Protein AF-A0A1E1W4P2-F1 (afdb_monomer_lite)

Radius of gyration: 29.82 Å; chains: 1; bounding box: 51×24×116 Å

Sequence (164 aa):
MRQSSTLILLAVMVAQAYCAPQLISFKDGKIGVNFAGYHAAAGLGGLLGNGATGGLFAEAGTPHGQSARAGLGGAVDANGGSSGGLYAGATAGGNVKASAGLGGGVTAEKSAGTGYATAQAGDRVASSGLVRDPLEKARRKEERRRRKELKKLKHAAEKEAKKD

Structure (mmCIF, N/CA/C/O backbone):
data_AF-A0A1E1W4P2-F1
#
_entry.id   AF-A0A1E1W4P2-F1
#
loop_
_atom_site.group_PDB
_atom_site.id
_atom_site.type_symbol
_atom_site.label_atom_id
_atom_site.label_alt_id
_atom_site.label_comp_id
_atom_site.label_asym_id
_atom_site.label_entity_id
_atom_site.label_seq_id
_atom_site.pdbx_PDB_ins_code
_atom_site.Cartn_x
_atom_site.Cartn_y
_atom_site.Cartn_z
_atom_site.occupancy
_atom_site.B_iso_or_equiv
_atom_site.auth_seq_id
_atom_site.auth_comp_id
_atom_site.auth_asym_id
_atom_site.auth_atom_id
_atom_site.pdbx_PDB_model_num
ATOM 1 N N . MET A 1 1 ? -26.946 -10.190 54.020 1.00 58.34 1 MET A N 1
ATOM 2 C CA . MET A 1 1 ? -27.296 -10.107 52.577 1.00 58.34 1 MET A CA 1
ATOM 3 C C . MET A 1 1 ? -26.883 -8.789 51.899 1.00 58.34 1 MET A C 1
ATOM 5 O O . MET A 1 1 ? -26.528 -8.828 50.729 1.00 58.34 1 MET A O 1
ATOM 9 N N . ARG A 1 2 ? -26.868 -7.631 52.588 1.00 57.47 2 ARG A N 1
ATOM 10 C CA . ARG A 1 2 ? -26.493 -6.334 51.976 1.00 57.47 2 ARG A CA 1
ATOM 11 C C . ARG A 1 2 ? -24.999 -6.187 51.620 1.00 57.47 2 ARG A C 1
ATOM 13 O O . ARG A 1 2 ? -24.703 -5.660 50.560 1.00 57.47 2 ARG A O 1
ATOM 20 N N . GLN A 1 3 ? -24.079 -6.705 52.441 1.00 60.75 3 GLN A N 1
ATOM 21 C CA . GLN A 1 3 ? -22.622 -6.583 52.216 1.00 60.75 3 GLN A CA 1
ATOM 22 C C . GLN A 1 3 ? -22.092 -7.389 51.016 1.00 60.75 3 GLN A C 1
ATOM 24 O O . GLN A 1 3 ? -21.202 -6.928 50.308 1.00 60.75 3 GLN A O 1
ATOM 29 N N . SER A 1 4 ? -22.651 -8.573 50.745 1.00 67.94 4 SER A N 1
ATOM 30 C CA . SER A 1 4 ? -22.242 -9.388 49.589 1.00 67.94 4 SER A CA 1
ATOM 31 C C . SER A 1 4 ? -22.621 -8.731 48.260 1.00 67.94 4 SER A C 1
ATOM 33 O O . SER A 1 4 ? -21.889 -8.848 47.285 1.00 67.94 4 SER A O 1
ATOM 35 N N . SER A 1 5 ? -23.730 -7.988 48.235 1.00 71.81 5 SER A N 1
ATOM 36 C CA . SER A 1 5 ? -24.202 -7.290 47.032 1.00 71.81 5 SER A CA 1
ATOM 37 C C . SER A 1 5 ? -23.288 -6.116 46.665 1.00 71.81 5 SER A C 1
ATOM 39 O O . SER A 1 5 ? -22.981 -5.917 45.494 1.00 71.81 5 SER A O 1
ATOM 41 N N . THR A 1 6 ? -22.790 -5.372 47.658 1.00 77.81 6 THR A N 1
ATOM 42 C CA . THR A 1 6 ? -21.828 -4.279 47.447 1.00 77.81 6 THR A CA 1
ATOM 43 C C . THR A 1 6 ? -20.464 -4.780 46.986 1.00 77.81 6 THR A C 1
ATOM 45 O O . THR A 1 6 ? -19.866 -4.163 46.112 1.00 77.81 6 THR A O 1
ATOM 48 N N . LEU A 1 7 ? -19.984 -5.909 47.518 1.00 79.19 7 LEU A N 1
ATOM 49 C CA . LEU A 1 7 ? -18.726 -6.525 47.078 1.00 79.19 7 LEU A CA 1
ATOM 50 C C . LEU A 1 7 ? -18.800 -7.024 45.630 1.00 79.19 7 LEU A C 1
ATOM 52 O O . LEU A 1 7 ? -17.860 -6.814 44.868 1.00 79.19 7 LEU A O 1
ATOM 56 N N . ILE A 1 8 ? -19.924 -7.625 45.230 1.00 81.25 8 ILE A N 1
ATOM 57 C CA . ILE A 1 8 ? -20.149 -8.059 43.844 1.00 81.25 8 ILE A CA 1
ATOM 58 C C . ILE A 1 8 ? -20.228 -6.850 42.909 1.00 81.25 8 ILE A C 1
ATOM 60 O O . ILE A 1 8 ? -19.583 -6.844 41.864 1.00 81.25 8 ILE A O 1
ATOM 64 N N . LEU A 1 9 ? -20.961 -5.800 43.290 1.00 79.44 9 LEU A N 1
ATOM 65 C CA . LEU A 1 9 ? -21.071 -4.587 42.478 1.00 79.44 9 LEU A CA 1
ATOM 66 C C . LEU A 1 9 ? -19.715 -3.880 42.322 1.00 79.44 9 LEU A C 1
ATOM 68 O O . LEU A 1 9 ? -19.376 -3.435 41.229 1.00 79.44 9 LEU A O 1
ATOM 72 N N . LEU A 1 10 ? -18.911 -3.831 43.388 1.00 79.69 10 LEU A N 1
ATOM 73 C CA . LEU A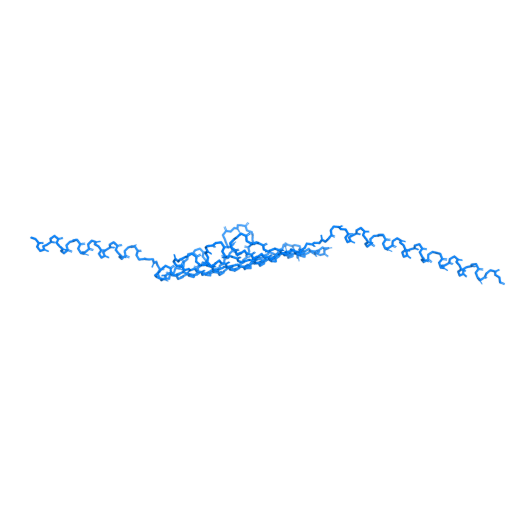 1 10 ? -17.556 -3.287 43.358 1.00 79.69 10 LEU A CA 1
ATOM 74 C C . LEU A 1 10 ? -16.629 -4.131 42.473 1.00 79.69 10 LEU A C 1
ATOM 76 O O . LEU A 1 10 ? -15.907 -3.573 41.656 1.00 79.69 10 LEU A O 1
ATOM 80 N N . ALA A 1 11 ? -16.682 -5.462 42.579 1.00 77.94 11 ALA A N 1
ATOM 81 C CA . ALA A 1 11 ? -15.891 -6.360 41.739 1.00 77.94 11 ALA A CA 1
ATOM 82 C C . ALA A 1 11 ? -16.254 -6.233 40.251 1.00 77.94 11 ALA A C 1
ATOM 84 O O . ALA A 1 11 ? -15.363 -6.188 39.406 1.00 77.94 11 ALA A O 1
ATOM 85 N N . VAL A 1 12 ? -17.546 -6.103 39.927 1.00 78.06 12 VAL A N 1
ATOM 86 C CA . VAL A 1 12 ? -18.012 -5.845 38.557 1.00 78.06 12 VAL A CA 1
ATOM 87 C C . VAL A 1 12 ? -17.509 -4.488 38.067 1.00 78.06 12 VAL A C 1
ATOM 89 O O . VAL A 1 12 ? -16.963 -4.418 36.973 1.00 78.06 12 VAL A O 1
ATOM 92 N N . MET A 1 13 ? -17.603 -3.426 38.869 1.00 70.25 13 MET A N 1
ATOM 93 C CA . MET A 1 13 ? -17.105 -2.099 38.481 1.00 70.25 13 MET A CA 1
ATOM 94 C C . MET A 1 13 ? -15.583 -2.066 38.288 1.00 70.25 13 MET A C 1
ATOM 96 O O . MET A 1 13 ? -15.101 -1.464 37.331 1.00 70.25 13 MET A O 1
ATOM 100 N N . VAL A 1 14 ? -14.820 -2.760 39.137 1.00 68.88 14 VAL A N 1
ATOM 101 C CA . VAL A 1 14 ? -13.359 -2.883 38.998 1.00 68.88 14 VAL A CA 1
ATOM 102 C C . VAL A 1 14 ? -12.993 -3.692 37.749 1.00 68.88 14 VAL A C 1
ATOM 104 O O . VAL A 1 14 ? -12.102 -3.288 37.003 1.00 68.88 14 VAL A O 1
ATOM 107 N N . ALA A 1 15 ? -13.710 -4.781 37.458 1.00 62.00 15 ALA A N 1
ATOM 108 C CA . ALA A 1 15 ? -13.513 -5.554 36.233 1.00 62.00 15 ALA A CA 1
ATOM 109 C C . ALA A 1 15 ? -13.838 -4.733 34.971 1.00 62.00 15 ALA A C 1
ATOM 111 O O . ALA A 1 15 ? -13.105 -4.805 33.987 1.00 62.00 15 ALA A O 1
ATOM 112 N N . GLN A 1 16 ? -14.887 -3.905 35.005 1.00 59.22 16 GLN A N 1
ATOM 113 C CA . GLN A 1 16 ? -15.265 -3.014 33.900 1.00 59.22 16 GLN A CA 1
ATOM 114 C C . GLN A 1 16 ? -14.233 -1.888 33.702 1.00 59.22 16 GLN A C 1
ATOM 116 O O . GLN A 1 16 ? -13.925 -1.539 32.566 1.00 59.22 16 GLN A O 1
ATOM 121 N N . ALA A 1 17 ? -13.642 -1.367 34.784 1.00 58.75 17 ALA A N 1
ATOM 122 C CA . ALA A 1 17 ? -12.600 -0.339 34.729 1.00 58.75 17 ALA A CA 1
ATOM 123 C C . ALA A 1 17 ? -11.259 -0.867 34.184 1.00 58.75 17 ALA A C 1
ATOM 125 O O . ALA A 1 17 ? -10.591 -0.165 33.429 1.00 58.75 17 ALA A O 1
ATOM 126 N N . TYR A 1 18 ? -10.881 -2.107 34.515 1.00 57.44 18 TYR A N 1
ATOM 127 C CA . TYR A 1 18 ? -9.673 -2.749 33.973 1.00 57.44 18 TYR A CA 1
ATOM 128 C C . TYR A 1 18 ? -9.860 -3.307 32.556 1.00 57.44 18 TYR A C 1
ATOM 130 O O . TYR A 1 18 ? -8.886 -3.445 31.819 1.00 57.44 18 TYR A O 1
ATOM 138 N N . CYS A 1 19 ? -11.098 -3.619 32.166 1.00 50.44 19 CYS A N 1
ATOM 139 C CA . CYS A 1 19 ? -11.431 -4.093 30.825 1.00 50.44 19 CYS A CA 1
ATOM 140 C C . CYS A 1 19 ? -11.785 -2.952 29.854 1.00 50.44 19 CYS A C 1
ATOM 142 O O . CYS A 1 19 ? -12.000 -3.215 28.670 1.00 50.44 19 CYS A O 1
ATOM 144 N N . ALA A 1 20 ? -11.850 -1.700 30.328 1.00 55.97 20 ALA A N 1
ATOM 145 C CA . ALA A 1 20 ? -12.124 -0.545 29.485 1.00 55.97 20 ALA A CA 1
ATOM 146 C C . ALA A 1 20 ? -11.016 -0.415 28.423 1.00 55.97 20 ALA A C 1
ATOM 148 O O . ALA A 1 20 ? -9.849 -0.201 28.773 1.00 55.97 20 ALA A O 1
ATOM 149 N N . PRO A 1 21 ? -11.345 -0.550 27.124 1.00 61.06 21 PRO A N 1
ATOM 150 C CA . PRO A 1 21 ? -10.383 -0.319 26.060 1.00 61.06 21 PRO A CA 1
ATOM 151 C C . PRO A 1 21 ? -9.778 1.075 26.229 1.00 61.06 21 PRO A C 1
ATOM 153 O O . PRO A 1 21 ? -10.499 2.038 26.491 1.00 61.06 21 PRO A O 1
ATOM 156 N N . GLN A 1 22 ? -8.453 1.185 26.118 1.00 69.88 22 GLN A N 1
ATOM 157 C CA . GLN A 1 22 ? -7.769 2.472 26.241 1.00 69.88 22 GLN A CA 1
ATOM 158 C C . GLN A 1 22 ? -8.351 3.459 25.221 1.00 69.88 22 GLN A C 1
ATOM 160 O O . GLN A 1 22 ? -8.191 3.259 24.018 1.00 69.88 22 GLN A O 1
ATOM 165 N N . LEU A 1 23 ? -9.005 4.520 25.713 1.00 77.44 23 LEU A N 1
ATOM 166 C CA . LEU A 1 23 ? -9.657 5.525 24.868 1.00 77.44 23 LEU A CA 1
ATOM 167 C C . LEU A 1 23 ? -8.674 6.184 23.903 1.00 77.44 23 LEU A C 1
ATOM 169 O O . LEU A 1 23 ? -9.017 6.432 22.753 1.00 77.44 23 LEU A O 1
ATOM 173 N N . ILE A 1 24 ? -7.459 6.446 24.386 1.00 83.94 24 ILE A N 1
ATOM 174 C CA . ILE A 1 24 ? -6.329 6.963 23.622 1.00 83.94 24 ILE A CA 1
ATOM 175 C C . ILE A 1 24 ? -5.120 6.078 23.939 1.00 83.94 24 ILE A C 1
ATOM 177 O O . ILE A 1 24 ? -4.855 5.769 25.102 1.00 83.94 24 ILE A O 1
ATOM 181 N N . SER A 1 25 ? -4.377 5.677 22.914 1.00 82.62 25 SER A N 1
ATOM 182 C CA . SER A 1 25 ? -3.183 4.843 23.026 1.00 82.62 25 SER A CA 1
ATOM 183 C C . SER A 1 25 ? -2.006 5.469 22.287 1.00 82.62 25 SER A C 1
ATOM 185 O O . SER A 1 25 ? -2.140 5.829 21.120 1.00 82.62 25 SER A O 1
ATOM 187 N N . PHE A 1 26 ? -0.846 5.513 22.940 1.00 83.50 26 PHE A N 1
ATOM 188 C CA . PHE A 1 26 ? 0.437 5.867 22.332 1.00 83.50 26 PHE A CA 1
ATOM 189 C C . PHE A 1 26 ? 1.372 4.669 22.470 1.00 83.50 26 PHE A C 1
ATOM 191 O O . PHE A 1 26 ? 1.933 4.438 23.540 1.00 83.50 26 PHE A O 1
ATOM 198 N N . LYS A 1 27 ? 1.463 3.844 21.428 1.00 75.50 27 LYS A N 1
ATOM 199 C CA . LYS A 1 27 ? 2.230 2.588 21.451 1.00 75.50 27 LYS A CA 1
ATOM 200 C C . LYS A 1 27 ? 3.003 2.443 20.151 1.00 75.50 27 LYS A C 1
ATOM 202 O O . LYS A 1 27 ? 2.440 2.660 19.086 1.00 75.50 27 LYS A O 1
ATOM 207 N N . ASP A 1 28 ? 4.286 2.104 20.239 1.00 71.75 28 ASP A N 1
ATOM 208 C CA . ASP A 1 28 ? 5.142 1.780 19.087 1.00 71.75 28 ASP A CA 1
ATOM 209 C C . ASP A 1 28 ? 5.153 2.847 17.972 1.00 71.75 28 ASP A C 1
ATOM 211 O O . ASP A 1 28 ? 5.100 2.527 16.786 1.00 71.75 28 ASP A O 1
ATOM 215 N N . GLY A 1 29 ? 5.166 4.136 18.342 1.00 74.62 29 GLY A N 1
ATOM 216 C CA . GLY A 1 29 ? 5.129 5.243 17.372 1.00 74.62 29 GLY A CA 1
ATOM 217 C C . GLY A 1 29 ? 3.768 5.438 16.690 1.00 74.62 29 GLY A C 1
ATOM 218 O O . GLY A 1 29 ? 3.682 6.077 15.638 1.00 74.62 29 GLY A O 1
ATOM 219 N N . LYS A 1 30 ? 2.707 4.879 17.280 1.00 83.06 30 LYS A N 1
ATOM 220 C CA . LYS A 1 30 ? 1.320 4.986 16.831 1.00 83.06 30 LYS A CA 1
ATOM 221 C C . LYS A 1 30 ? 0.513 5.768 17.851 1.00 83.06 30 LYS A C 1
ATOM 223 O O . LYS A 1 30 ? 0.639 5.537 19.053 1.00 83.06 30 LYS A O 1
ATOM 228 N N . ILE A 1 31 ? -0.343 6.646 17.351 1.00 88.62 31 ILE A N 1
ATOM 229 C CA . ILE A 1 31 ? -1.431 7.262 18.095 1.00 88.62 31 ILE A CA 1
ATOM 230 C C . ILE A 1 31 ? -2.721 6.565 17.677 1.00 88.62 31 ILE A C 1
ATOM 232 O O . ILE A 1 31 ? -3.004 6.423 16.490 1.00 88.62 31 ILE A O 1
ATOM 236 N N . GLY A 1 32 ? -3.492 6.098 18.646 1.00 90.69 32 GLY A N 1
ATOM 237 C CA . GLY A 1 32 ? -4.757 5.433 18.388 1.00 90.69 32 GLY A CA 1
ATOM 238 C C . GLY A 1 32 ? -5.827 5.835 19.377 1.00 90.69 32 GLY A C 1
ATOM 239 O O . GLY A 1 32 ? -5.529 6.326 20.463 1.00 90.69 32 GLY A O 1
ATOM 240 N N . VAL A 1 33 ? -7.070 5.622 18.981 1.00 90.31 33 VAL A N 1
ATOM 241 C CA . VAL A 1 33 ? -8.256 5.778 19.809 1.00 90.31 33 VAL A CA 1
ATOM 242 C C . VAL A 1 33 ? -9.086 4.505 19.751 1.00 90.31 33 VAL A C 1
ATOM 244 O O . VAL A 1 33 ? -9.124 3.840 18.714 1.00 90.31 33 VAL A O 1
ATOM 247 N N . ASN A 1 34 ? -9.752 4.166 20.851 1.00 89.81 34 ASN A N 1
ATOM 248 C CA . ASN A 1 34 ? -10.710 3.067 20.905 1.00 89.81 34 ASN A CA 1
ATOM 249 C C . ASN A 1 34 ? -11.910 3.462 21.768 1.00 89.81 34 ASN A C 1
ATOM 251 O O . ASN A 1 34 ? -11.781 3.655 22.974 1.00 89.81 34 ASN A O 1
ATOM 255 N N . PHE A 1 35 ? -13.081 3.576 21.152 1.00 88.12 35 PHE A N 1
ATOM 256 C CA . PHE A 1 35 ? -14.317 3.919 21.836 1.00 88.12 35 PHE A CA 1
ATOM 257 C C . PHE A 1 35 ? -15.438 2.974 21.421 1.00 88.12 35 PHE A C 1
ATOM 259 O O . PHE A 1 35 ? -15.788 2.893 20.246 1.00 88.12 35 PHE A O 1
ATOM 266 N N . ALA A 1 36 ? -16.015 2.259 22.392 1.00 84.69 36 ALA A N 1
ATOM 267 C CA . ALA A 1 36 ? -17.124 1.328 22.167 1.00 84.69 36 ALA A CA 1
ATOM 268 C C . ALA A 1 36 ? -16.872 0.324 21.012 1.00 84.69 36 ALA A C 1
ATOM 270 O O . ALA A 1 36 ? -17.795 -0.049 20.294 1.00 84.69 36 ALA A O 1
ATOM 271 N N . GLY A 1 37 ? -15.608 -0.082 20.813 1.00 84.81 37 GLY A N 1
ATOM 272 C CA . GLY A 1 37 ? -15.156 -0.994 19.754 1.00 84.8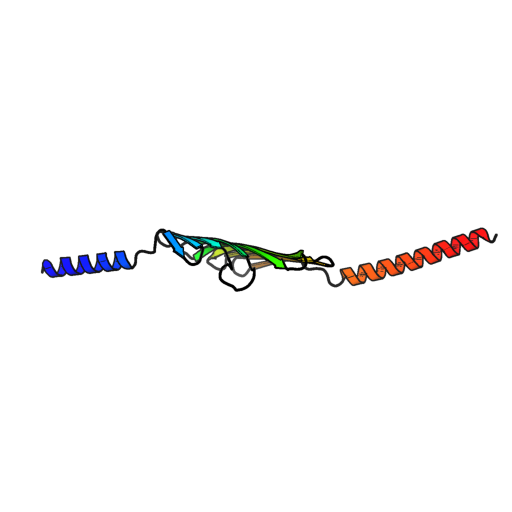1 37 GLY A CA 1
ATOM 273 C C . GLY A 1 37 ? -14.908 -0.344 18.383 1.00 84.81 37 GLY A C 1
ATOM 274 O O . GLY A 1 37 ? -14.370 -0.998 17.487 1.00 84.81 37 GLY A O 1
ATOM 275 N N . TYR A 1 38 ? -15.233 0.941 18.215 1.00 90.81 38 TYR A N 1
ATOM 276 C CA . TYR A 1 38 ? -14.692 1.750 17.127 1.00 90.81 38 TYR A CA 1
ATOM 277 C C . TYR A 1 38 ? -13.249 2.083 17.451 1.00 90.81 38 TYR A C 1
ATOM 279 O O . TYR A 1 38 ? -12.951 2.549 18.547 1.00 90.81 38 TYR A O 1
ATOM 287 N N . HIS A 1 39 ? -12.350 1.866 16.507 1.00 91.88 39 HIS A N 1
ATOM 288 C CA . HIS A 1 39 ? -10.945 2.175 16.694 1.00 91.88 39 HIS A CA 1
ATOM 289 C C . HIS A 1 39 ? -10.415 2.933 15.495 1.00 91.88 39 HIS A C 1
ATOM 291 O O . HIS A 1 39 ? -10.847 2.712 14.369 1.00 91.88 39 HIS A O 1
ATOM 297 N N . ALA A 1 40 ? -9.467 3.822 15.739 1.00 91.88 40 ALA A N 1
ATOM 298 C CA . ALA A 1 40 ? -8.667 4.423 14.690 1.00 91.88 40 ALA A CA 1
ATOM 299 C C . ALA A 1 40 ? -7.233 4.528 15.177 1.00 91.88 40 ALA A C 1
ATOM 301 O O . ALA A 1 40 ? -7.006 4.828 16.344 1.00 91.88 40 ALA A O 1
ATOM 302 N N . ALA A 1 41 ? -6.268 4.275 14.309 1.00 90.38 41 ALA A N 1
ATOM 303 C CA . ALA A 1 41 ? -4.862 4.429 14.623 1.00 90.38 41 ALA A CA 1
ATOM 304 C C . ALA A 1 41 ? -4.129 5.034 13.438 1.00 90.38 41 ALA A C 1
ATOM 306 O O . ALA A 1 41 ? -4.423 4.730 12.289 1.00 90.38 41 ALA A O 1
ATOM 307 N N . ALA A 1 42 ? -3.157 5.884 13.715 1.00 90.62 42 ALA A N 1
ATOM 308 C CA . ALA A 1 42 ? -2.211 6.362 12.731 1.00 90.62 42 ALA A CA 1
ATOM 309 C C . ALA A 1 42 ? -0.815 6.320 13.335 1.00 90.62 42 ALA A C 1
ATOM 311 O O . ALA A 1 42 ? -0.637 6.456 14.545 1.00 90.62 42 ALA A O 1
ATOM 312 N N . GLY A 1 43 ? 0.196 6.116 12.509 1.00 87.44 43 GLY A N 1
ATOM 313 C CA . GLY A 1 43 ? 1.547 6.051 13.030 1.00 87.44 43 GLY A CA 1
ATOM 314 C C . GLY A 1 43 ? 2.597 5.843 11.973 1.00 87.44 43 GLY A C 1
ATOM 315 O O . GLY A 1 43 ? 2.319 5.752 10.776 1.00 87.44 43 GLY A O 1
ATOM 316 N N . LEU A 1 44 ? 3.825 5.749 12.462 1.00 83.38 44 LEU A N 1
ATOM 317 C CA . LEU A 1 44 ? 4.976 5.459 11.633 1.00 83.38 44 LEU A CA 1
ATOM 318 C C . LEU A 1 44 ? 5.050 3.946 11.398 1.00 83.38 44 LEU A C 1
ATOM 320 O O . LEU A 1 44 ? 5.263 3.156 12.316 1.00 83.38 44 LEU A O 1
ATOM 324 N N . GLY A 1 45 ? 4.832 3.535 10.152 1.00 65.19 45 GLY A N 1
ATOM 325 C CA . GLY A 1 45 ? 5.085 2.175 9.696 1.00 65.19 45 GLY A CA 1
ATOM 326 C C . GLY A 1 45 ? 6.583 1.986 9.470 1.00 65.19 45 GLY A C 1
ATOM 327 O O . GLY A 1 45 ? 7.183 2.740 8.714 1.00 65.19 45 GLY A O 1
ATOM 328 N N . GLY A 1 46 ? 7.186 0.999 10.137 1.00 56.91 46 GLY A N 1
ATOM 329 C CA . GLY A 1 46 ? 8.570 0.577 9.883 1.00 56.91 46 GLY A CA 1
ATOM 330 C C . GLY A 1 46 ? 9.676 1.308 10.658 1.00 56.91 46 GLY A C 1
ATOM 331 O O . GLY A 1 46 ? 10.852 1.063 10.409 1.00 56.91 46 GLY A O 1
ATOM 332 N N . LEU A 1 47 ? 9.336 2.119 11.669 1.00 48.69 47 LEU A N 1
ATOM 333 C CA . LEU A 1 47 ? 10.331 2.764 12.546 1.00 48.69 47 LEU A CA 1
ATOM 334 C C . LEU A 1 47 ? 11.094 1.776 13.466 1.00 48.69 47 LEU A C 1
ATOM 336 O O . LEU A 1 47 ? 12.102 2.149 14.055 1.00 48.69 47 LEU A O 1
ATOM 340 N N . LEU A 1 48 ? 10.654 0.514 13.582 1.00 47.75 48 LEU A N 1
ATOM 341 C CA . LEU A 1 48 ? 11.277 -0.513 14.441 1.00 47.75 48 LEU A CA 1
ATOM 342 C C . LEU A 1 48 ? 12.068 -1.596 13.671 1.00 47.75 48 LEU A C 1
ATOM 344 O O . LEU A 1 48 ? 12.470 -2.599 14.258 1.00 47.75 48 LEU A O 1
ATOM 348 N N . GLY A 1 49 ? 12.306 -1.420 12.368 1.00 38.06 49 GLY A N 1
ATOM 349 C CA . GLY A 1 49 ? 13.124 -2.325 11.554 1.00 38.06 49 GLY A CA 1
ATOM 350 C C . GLY A 1 49 ? 14.442 -1.664 11.163 1.00 38.06 49 GLY A C 1
ATOM 351 O O . GLY A 1 49 ? 14.446 -0.604 10.549 1.00 38.06 49 GLY A O 1
ATOM 352 N N . ASN A 1 50 ? 15.558 -2.279 11.538 1.00 38.97 50 ASN A N 1
ATOM 353 C CA . ASN A 1 50 ? 16.924 -1.798 11.340 1.00 38.97 50 ASN A CA 1
ATOM 354 C C . ASN A 1 50 ? 17.252 -1.527 9.848 1.00 38.97 50 ASN A C 1
ATOM 356 O O . ASN A 1 50 ? 17.690 -2.428 9.135 1.00 38.97 50 ASN A O 1
ATOM 360 N N . GLY A 1 51 ? 17.029 -0.291 9.385 1.00 38.25 51 GLY A N 1
ATOM 361 C CA . GLY A 1 51 ? 17.368 0.182 8.038 1.00 38.25 51 GLY A CA 1
ATOM 362 C C . GLY A 1 51 ? 16.172 0.777 7.292 1.00 38.25 51 GLY A C 1
ATOM 363 O O . GLY A 1 51 ? 15.406 0.048 6.674 1.00 38.25 51 GLY A O 1
ATOM 364 N N . ALA A 1 52 ? 16.023 2.105 7.361 1.00 43.50 52 ALA A N 1
ATOM 365 C CA . ALA A 1 52 ? 15.214 2.962 6.483 1.00 43.50 52 ALA A CA 1
ATOM 366 C C . ALA A 1 52 ? 14.094 2.271 5.674 1.00 43.50 52 ALA A C 1
ATOM 368 O O . ALA A 1 52 ? 14.106 2.287 4.448 1.00 43.50 52 ALA A O 1
ATOM 369 N N . THR A 1 53 ? 13.090 1.704 6.338 1.00 52.59 53 THR A N 1
ATOM 370 C CA . THR A 1 53 ? 11.810 1.407 5.681 1.00 52.59 53 THR A CA 1
ATOM 371 C C . THR A 1 53 ? 10.736 2.213 6.384 1.00 52.59 53 THR A C 1
ATOM 373 O O . THR A 1 53 ? 9.901 1.695 7.112 1.00 52.59 53 THR A O 1
ATOM 376 N N . GLY A 1 54 ? 10.848 3.533 6.232 1.00 64.69 54 GLY A N 1
ATOM 377 C CA . GLY A 1 54 ? 9.906 4.486 6.793 1.00 64.69 54 GLY A CA 1
ATOM 378 C C . GLY A 1 54 ? 8.566 4.436 6.070 1.00 64.69 54 GLY A C 1
ATOM 379 O O . GLY A 1 54 ? 8.465 4.018 4.914 1.00 64.69 54 GLY A O 1
ATOM 380 N N . GLY A 1 55 ? 7.534 4.901 6.759 1.00 78.75 55 GLY A N 1
ATOM 381 C CA . GLY A 1 55 ? 6.200 5.026 6.213 1.00 78.75 55 GLY A CA 1
ATOM 382 C C . GLY A 1 55 ? 5.218 5.606 7.213 1.00 78.75 55 GLY A C 1
ATOM 383 O O . GLY A 1 55 ? 5.478 5.632 8.413 1.00 78.75 55 GLY A O 1
ATOM 384 N N . LEU A 1 56 ? 4.083 6.079 6.715 1.00 88.44 56 LEU A N 1
ATOM 385 C CA . LEU A 1 56 ? 2.933 6.462 7.524 1.00 88.44 56 LEU A CA 1
ATOM 386 C C . LEU A 1 56 ? 1.820 5.472 7.227 1.00 88.44 56 LEU A C 1
ATOM 388 O O . LEU A 1 56 ? 1.613 5.104 6.074 1.00 88.44 56 LEU A O 1
ATOM 392 N N . PHE A 1 57 ? 1.076 5.073 8.245 1.00 90.31 57 PHE A N 1
ATOM 393 C CA . PHE A 1 57 ? -0.184 4.376 8.047 1.00 90.31 57 PHE A CA 1
ATOM 394 C C . PHE A 1 57 ? -1.284 5.047 8.857 1.00 90.31 57 PHE A C 1
ATOM 396 O O . PHE A 1 57 ? -1.021 5.720 9.854 1.00 90.31 57 PHE A O 1
ATOM 403 N N . ALA A 1 58 ? -2.512 4.847 8.405 1.00 91.88 58 ALA A N 1
ATOM 404 C CA . ALA A 1 58 ? -3.725 5.179 9.117 1.00 91.88 58 ALA A CA 1
ATOM 405 C C . ALA A 1 58 ? -4.730 4.046 8.916 1.00 91.88 58 ALA A C 1
ATOM 407 O O . ALA A 1 58 ? -4.872 3.511 7.817 1.00 91.88 58 ALA A O 1
ATOM 408 N N . GLU A 1 59 ? -5.433 3.681 9.971 1.00 92.12 59 GLU A N 1
ATOM 409 C CA . GLU A 1 59 ? -6.486 2.684 9.964 1.00 92.12 59 GLU A CA 1
ATOM 410 C C . GLU A 1 59 ? -7.648 3.128 10.841 1.00 92.12 59 GLU A C 1
ATOM 412 O O . GLU A 1 59 ? -7.475 3.869 11.806 1.00 92.12 59 GLU A O 1
ATOM 417 N N . ALA A 1 60 ? -8.840 2.677 10.487 1.00 94.12 60 ALA A N 1
ATOM 418 C CA . ALA A 1 60 ? -10.042 2.831 11.274 1.00 94.12 60 ALA A CA 1
ATOM 419 C C . ALA A 1 60 ? -10.915 1.592 11.114 1.00 94.12 60 ALA A C 1
ATOM 421 O O . ALA A 1 60 ? -10.976 0.993 10.041 1.00 94.12 60 ALA A O 1
ATOM 422 N N . GLY A 1 61 ? -11.614 1.216 12.171 1.00 94.44 61 GLY A N 1
ATOM 423 C CA . GLY A 1 61 ? -12.481 0.060 12.185 1.00 94.44 61 GLY A CA 1
ATOM 424 C C . GLY A 1 61 ? -13.635 0.225 13.151 1.00 94.44 61 GLY A C 1
ATOM 425 O O . GLY A 1 61 ? -13.645 1.085 14.031 1.00 94.44 61 GLY A O 1
ATOM 426 N N . THR A 1 62 ? -14.631 -0.615 12.947 1.00 93.44 62 THR A N 1
ATOM 427 C CA . THR A 1 62 ? -15.860 -0.652 13.731 1.00 93.44 62 THR A CA 1
ATOM 428 C C . THR A 1 62 ? -15.979 -2.007 14.441 1.00 93.44 62 THR A C 1
ATOM 430 O O . THR A 1 62 ? -15.323 -2.973 14.032 1.00 93.44 62 THR A O 1
ATOM 433 N N . PRO A 1 63 ? -16.858 -2.131 15.450 1.00 91.12 63 PRO A N 1
ATOM 434 C CA . PRO A 1 63 ? -17.089 -3.403 16.141 1.00 91.12 63 PRO A CA 1
ATOM 435 C C . PRO A 1 63 ? -17.645 -4.509 15.233 1.00 91.12 63 PRO A C 1
ATOM 437 O O . PRO A 1 63 ? -17.534 -5.688 15.555 1.00 91.12 63 PRO A O 1
ATOM 440 N N . HIS A 1 64 ? -18.263 -4.137 14.110 1.00 90.88 64 HIS A N 1
ATOM 441 C CA . HIS A 1 64 ? -18.999 -5.053 13.236 1.00 90.88 64 HIS A CA 1
ATOM 442 C C . HIS A 1 64 ? -18.157 -5.560 12.052 1.00 90.88 64 HIS A C 1
ATOM 444 O O . HIS A 1 64 ? -18.677 -6.214 11.149 1.00 90.88 64 HIS A O 1
ATOM 450 N N . GLY A 1 65 ? -16.846 -5.297 12.066 1.00 89.50 65 GLY A N 1
ATOM 451 C CA . GLY A 1 65 ? -15.896 -5.835 11.093 1.00 89.50 65 GLY A CA 1
ATOM 452 C C . GLY A 1 65 ? -15.678 -4.967 9.854 1.00 89.50 65 GLY A C 1
ATOM 453 O O . GLY A 1 65 ? -14.845 -5.322 9.019 1.00 89.50 65 GLY A O 1
ATOM 454 N N . GLN A 1 66 ? -16.360 -3.823 9.729 1.00 96.44 66 GLN A N 1
ATOM 455 C CA . GLN A 1 66 ? -15.995 -2.804 8.747 1.00 96.44 66 GLN A CA 1
ATOM 456 C C . GLN A 1 66 ? -14.684 -2.152 9.168 1.00 96.44 66 GLN A C 1
ATOM 458 O O . GLN A 1 66 ? -14.537 -1.746 10.324 1.00 96.44 66 GLN A O 1
ATOM 463 N N . SER A 1 67 ? -13.755 -2.007 8.232 1.00 95.62 67 SER A N 1
ATOM 464 C CA . SER A 1 67 ? -12.504 -1.298 8.476 1.00 95.62 67 SER A CA 1
ATOM 465 C C . SER A 1 67 ? -11.928 -0.715 7.198 1.00 95.62 67 SER A C 1
ATOM 467 O O . SER A 1 67 ? -12.203 -1.183 6.096 1.00 95.62 67 SER A O 1
ATOM 469 N N . ALA A 1 68 ? -11.125 0.327 7.348 1.00 95.81 68 ALA A N 1
ATOM 470 C CA . ALA A 1 68 ? -10.356 0.956 6.296 1.00 95.81 68 ALA A CA 1
ATOM 471 C C . ALA A 1 68 ? -8.929 1.159 6.791 1.00 95.81 68 ALA A C 1
ATOM 473 O O . ALA A 1 68 ? -8.707 1.510 7.945 1.00 95.81 68 ALA A O 1
ATOM 474 N N . ARG A 1 69 ? -7.954 0.943 5.918 1.00 92.94 69 ARG A N 1
ATOM 475 C CA . ARG A 1 69 ? -6.550 1.206 6.202 1.00 92.94 69 ARG A CA 1
ATOM 476 C C . ARG A 1 69 ? -5.836 1.695 4.960 1.00 92.94 69 ARG A C 1
ATOM 478 O O . ARG A 1 69 ? -6.061 1.192 3.859 1.00 92.94 69 ARG A O 1
ATOM 485 N N . ALA A 1 70 ? -4.941 2.641 5.150 1.00 93.56 70 ALA A N 1
ATOM 486 C CA . ALA A 1 70 ? -4.051 3.126 4.124 1.00 93.56 70 ALA A CA 1
ATOM 487 C C . ALA A 1 70 ? -2.657 3.321 4.704 1.00 93.56 70 ALA A C 1
ATOM 489 O O . ALA A 1 70 ? -2.485 3.538 5.901 1.00 93.56 70 ALA A O 1
ATOM 490 N N . GLY A 1 71 ? -1.653 3.236 3.849 1.00 91.25 71 GLY A N 1
ATOM 491 C CA . GLY A 1 71 ? -0.291 3.520 4.237 1.00 91.25 71 GLY A CA 1
ATOM 492 C C . GLY A 1 71 ? 0.578 3.836 3.043 1.00 91.25 71 GLY A C 1
ATOM 493 O O . GLY A 1 71 ? 0.301 3.417 1.923 1.00 91.25 71 GLY A O 1
ATOM 494 N N . LEU A 1 72 ? 1.625 4.594 3.308 1.00 90.19 72 LEU A N 1
ATOM 495 C CA . LEU A 1 72 ? 2.684 4.926 2.376 1.00 90.19 72 LEU A CA 1
ATOM 496 C C . LEU A 1 72 ? 3.992 4.502 3.032 1.00 90.19 72 LEU A C 1
ATOM 498 O O . LEU A 1 72 ? 4.147 4.656 4.239 1.00 90.19 72 LEU A O 1
ATOM 502 N N . GLY A 1 73 ? 4.927 3.992 2.249 1.00 88.44 73 GLY A N 1
ATOM 503 C CA . GLY A 1 73 ? 6.275 3.712 2.715 1.00 88.44 73 GLY A CA 1
ATOM 504 C C . GLY A 1 73 ? 7.297 3.926 1.619 1.00 88.44 73 GLY A C 1
ATOM 505 O O . GLY A 1 73 ? 6.961 3.925 0.434 1.00 88.44 73 GLY A O 1
ATOM 506 N N . GLY A 1 74 ? 8.546 4.116 2.014 1.00 87.44 74 GLY A N 1
ATOM 507 C CA . GLY A 1 74 ? 9.634 4.286 1.073 1.00 87.44 74 GLY A CA 1
ATOM 508 C C . GLY A 1 74 ? 11.002 4.323 1.726 1.00 87.44 74 GLY A C 1
ATOM 509 O O . GLY A 1 74 ? 11.145 4.494 2.937 1.00 87.44 74 GLY A O 1
ATOM 510 N N . ALA A 1 75 ? 12.002 4.142 0.879 1.00 86.12 75 ALA A N 1
ATOM 511 C CA . ALA A 1 75 ? 13.401 4.108 1.234 1.00 86.12 75 ALA A CA 1
ATOM 512 C C . ALA A 1 75 ? 14.216 4.834 0.167 1.00 86.12 75 ALA A C 1
ATOM 514 O O . ALA A 1 75 ? 13.900 4.779 -1.026 1.00 86.12 75 ALA A O 1
ATOM 515 N N . VAL A 1 76 ? 15.291 5.471 0.611 1.00 87.00 76 VAL A N 1
ATOM 516 C CA . VAL A 1 76 ? 16.365 5.953 -0.252 1.00 87.00 76 VAL A CA 1
ATOM 517 C C . VAL A 1 76 ? 17.609 5.129 0.046 1.00 87.00 76 VAL A C 1
ATOM 519 O O . VAL A 1 76 ? 17.905 4.856 1.210 1.00 87.00 76 VAL A O 1
ATOM 522 N N . ASP A 1 77 ? 18.303 4.688 -0.995 1.00 84.69 77 ASP A N 1
ATOM 523 C CA . ASP A 1 77 ? 19.588 4.016 -0.853 1.00 84.69 77 ASP A CA 1
ATOM 524 C C . ASP A 1 77 ? 20.746 5.027 -0.863 1.00 84.69 77 ASP A C 1
ATOM 526 O O . ASP A 1 77 ? 20.589 6.201 -1.211 1.00 84.69 77 ASP A O 1
ATOM 530 N N . ALA A 1 78 ? 21.934 4.569 -0.466 1.00 86.31 78 ALA A N 1
ATOM 531 C CA . ALA A 1 78 ? 23.131 5.407 -0.393 1.00 86.31 78 ALA A CA 1
ATOM 532 C C . ALA A 1 78 ? 23.613 5.919 -1.766 1.00 86.31 78 ALA A C 1
ATOM 534 O O . ALA A 1 78 ? 24.391 6.866 -1.827 1.00 86.31 78 ALA A O 1
ATOM 535 N N . ASN A 1 79 ? 23.146 5.312 -2.859 1.00 86.19 79 ASN A N 1
ATOM 536 C CA . ASN A 1 79 ? 23.514 5.653 -4.231 1.00 86.19 79 ASN A CA 1
ATOM 537 C C . ASN A 1 79 ? 22.482 6.585 -4.895 1.00 86.19 79 ASN A C 1
ATOM 539 O O . ASN A 1 79 ? 22.538 6.806 -6.106 1.00 86.19 79 ASN A O 1
ATOM 543 N N . GLY A 1 80 ? 21.532 7.129 -4.124 1.00 83.69 80 GLY A N 1
ATOM 544 C CA . GLY A 1 80 ? 20.504 8.050 -4.611 1.00 83.69 80 GLY A CA 1
ATOM 545 C C . GLY A 1 80 ? 19.327 7.368 -5.312 1.00 83.69 80 GLY A C 1
ATOM 546 O O . GLY A 1 80 ? 18.481 8.051 -5.892 1.00 83.69 80 GLY A O 1
ATOM 547 N N . GLY A 1 81 ? 19.243 6.037 -5.267 1.00 90.06 81 GLY A N 1
ATOM 548 C CA . GLY A 1 81 ? 18.034 5.322 -5.644 1.00 90.06 81 GLY A CA 1
ATOM 549 C C . GLY A 1 81 ? 16.928 5.561 -4.621 1.00 90.06 81 GLY A C 1
ATOM 550 O O . GLY A 1 81 ? 17.176 5.645 -3.421 1.00 90.06 81 GLY A O 1
ATOM 551 N N . SER A 1 82 ? 15.688 5.682 -5.089 1.00 90.31 82 SER A N 1
ATOM 552 C CA . SER A 1 82 ? 14.514 5.774 -4.224 1.00 90.31 82 SER A CA 1
ATOM 553 C C . SER A 1 82 ? 13.489 4.720 -4.600 1.00 90.31 82 SER A C 1
ATOM 555 O O . SER A 1 82 ? 13.302 4.381 -5.767 1.00 90.31 82 SER A O 1
ATOM 557 N N . SER A 1 83 ? 12.824 4.170 -3.596 1.00 89.75 83 SER A N 1
ATOM 558 C CA . SER A 1 83 ? 11.730 3.228 -3.772 1.00 89.75 83 SER A CA 1
ATOM 559 C C . SER A 1 83 ? 10.634 3.515 -2.769 1.00 89.75 83 SER A C 1
ATOM 561 O O . SER A 1 83 ? 10.879 4.059 -1.695 1.00 89.75 83 SER A O 1
ATOM 563 N N . GLY A 1 84 ? 9.410 3.164 -3.121 1.00 90.25 84 GLY A N 1
ATOM 564 C CA . GLY A 1 84 ? 8.289 3.336 -2.228 1.00 90.25 84 GLY A CA 1
ATOM 565 C C . GLY A 1 84 ? 7.014 2.755 -2.783 1.00 90.25 84 GLY A C 1
ATOM 566 O O . GLY A 1 84 ? 6.949 2.248 -3.904 1.00 90.25 84 GLY A O 1
ATOM 567 N N . GLY A 1 85 ? 5.983 2.830 -1.966 1.00 91.25 85 GLY A N 1
ATOM 568 C CA . GLY A 1 85 ? 4.662 2.402 -2.342 1.00 91.25 85 GLY A CA 1
ATOM 569 C C . GLY A 1 85 ? 3.602 2.999 -1.448 1.00 91.25 85 GLY A C 1
ATOM 570 O O . GLY A 1 85 ? 3.874 3.516 -0.367 1.00 91.25 85 GLY A O 1
ATOM 571 N N . LEU A 1 86 ? 2.379 2.909 -1.935 1.00 92.25 86 LEU A N 1
ATOM 572 C CA . LEU A 1 86 ? 1.176 3.228 -1.201 1.00 92.25 86 LEU A CA 1
ATOM 573 C C . LEU A 1 86 ? 0.218 2.053 -1.285 1.00 92.25 86 LEU A C 1
ATOM 575 O O . LEU A 1 86 ? 0.196 1.296 -2.257 1.00 92.25 86 LEU A O 1
ATOM 579 N N . TYR A 1 87 ? -0.595 1.934 -0.259 1.00 93.12 87 TYR A N 1
ATOM 580 C CA . TYR A 1 87 ? -1.666 0.976 -0.154 1.00 93.12 87 TYR A CA 1
ATOM 581 C C . TYR A 1 87 ? -2.872 1.689 0.440 1.00 93.12 87 TYR A C 1
ATOM 583 O O . TYR A 1 87 ? -2.735 2.471 1.377 1.00 93.12 87 TYR A O 1
ATOM 591 N N . ALA A 1 88 ? -4.054 1.389 -0.071 1.00 94.50 88 ALA A N 1
ATOM 592 C CA . ALA A 1 88 ? -5.314 1.773 0.535 1.00 94.50 88 ALA A CA 1
ATOM 593 C C . ALA A 1 88 ? -6.303 0.629 0.363 1.00 94.50 88 ALA A C 1
ATOM 595 O O . ALA A 1 88 ? -6.381 0.020 -0.699 1.00 94.50 88 ALA A O 1
ATOM 596 N N . GLY A 1 89 ? -7.084 0.329 1.388 1.00 95.75 89 GLY A N 1
ATOM 597 C CA . GLY A 1 89 ? -8.154 -0.640 1.265 1.00 95.75 89 GLY A CA 1
ATOM 598 C C . GLY A 1 89 ? -9.168 -0.532 2.379 1.00 95.75 89 GLY A C 1
ATOM 599 O O . GLY A 1 89 ? -8.865 -0.060 3.470 1.00 95.75 89 GLY A O 1
ATOM 600 N N . ALA A 1 90 ? -10.371 -0.992 2.086 1.00 97.19 90 ALA A N 1
ATOM 601 C CA . ALA A 1 90 ? -11.476 -1.027 3.015 1.00 97.19 90 ALA A CA 1
ATOM 602 C C . ALA A 1 90 ? -12.282 -2.315 2.849 1.00 97.19 90 ALA A C 1
ATOM 604 O O . ALA A 1 90 ? -12.296 -2.934 1.785 1.00 97.19 90 ALA A O 1
ATOM 605 N N . THR A 1 91 ? -12.962 -2.712 3.912 1.00 96.25 91 THR A N 1
ATOM 606 C CA . THR A 1 91 ? -13.911 -3.818 3.953 1.00 96.25 91 THR A CA 1
ATOM 607 C C . THR A 1 91 ? -15.179 -3.348 4.643 1.00 96.25 91 THR A C 1
ATOM 609 O O . THR A 1 91 ? -15.118 -2.650 5.654 1.00 96.25 91 THR A O 1
ATOM 612 N N . ALA A 1 92 ? -16.328 -3.739 4.100 1.00 95.12 92 ALA A N 1
ATOM 613 C CA . ALA A 1 92 ? -17.619 -3.570 4.753 1.00 95.12 92 ALA A CA 1
ATOM 614 C C . ALA A 1 92 ? -18.024 -4.822 5.567 1.00 95.12 92 ALA A C 1
ATOM 616 O O . ALA A 1 92 ? -19.132 -4.879 6.098 1.00 95.12 92 ALA A O 1
ATOM 617 N N . GLY A 1 93 ? -17.140 -5.823 5.670 1.00 89.94 93 GLY A N 1
ATOM 618 C CA . GLY A 1 93 ? -17.488 -7.152 6.173 1.00 89.94 93 GLY A CA 1
ATOM 619 C C . GLY A 1 93 ? -18.218 -7.980 5.110 1.00 89.94 93 GLY A C 1
ATOM 620 O O . GLY A 1 93 ? -18.407 -7.534 3.980 1.00 89.94 93 GLY A O 1
ATOM 621 N N . GLY A 1 94 ? -18.577 -9.226 5.436 1.00 90.00 94 GLY A N 1
ATOM 622 C CA . GLY A 1 94 ? -19.434 -10.054 4.572 1.00 90.00 94 GLY A CA 1
ATOM 623 C C . GLY A 1 94 ? -18.944 -10.218 3.124 1.00 90.00 94 GLY A C 1
ATOM 624 O O . GLY A 1 94 ? -19.742 -10.128 2.198 1.00 90.00 94 GLY A O 1
ATOM 625 N N . ASN A 1 95 ? -17.638 -10.424 2.914 1.00 92.81 95 ASN A N 1
ATOM 626 C CA . ASN A 1 95 ? -17.015 -10.545 1.584 1.00 92.81 95 ASN A CA 1
ATOM 627 C C . ASN A 1 95 ? -17.141 -9.299 0.684 1.00 92.81 95 ASN A C 1
ATOM 629 O O . ASN A 1 95 ? -17.018 -9.408 -0.534 1.00 92.81 95 ASN A O 1
ATOM 633 N N . VAL A 1 96 ? -17.344 -8.112 1.257 1.00 96.81 96 VAL A N 1
ATOM 634 C CA . VAL A 1 96 ? -17.298 -6.839 0.529 1.00 96.81 96 VAL A CA 1
ATOM 635 C C . VAL A 1 96 ? -16.027 -6.093 0.906 1.00 96.81 96 VAL A C 1
ATOM 637 O O . VAL A 1 96 ? -15.881 -5.641 2.040 1.00 96.81 96 VAL A O 1
ATOM 640 N N . LYS A 1 97 ? -15.087 -5.969 -0.029 1.00 96.69 97 LYS A N 1
ATOM 641 C CA . LYS A 1 97 ? -13.804 -5.292 0.201 1.00 96.69 97 LYS A CA 1
ATOM 642 C C . LYS A 1 97 ? -13.243 -4.709 -1.079 1.00 96.69 97 LYS A C 1
ATOM 644 O O . LYS A 1 97 ? -13.448 -5.257 -2.151 1.00 96.69 97 LYS A O 1
ATOM 649 N N . ALA A 1 98 ? -12.491 -3.631 -0.964 1.00 97.81 98 ALA A N 1
ATOM 650 C CA . ALA A 1 98 ? -11.736 -3.067 -2.066 1.00 97.81 98 ALA A CA 1
ATOM 651 C C . ALA A 1 98 ? -10.354 -2.659 -1.577 1.00 97.81 98 ALA A C 1
ATOM 653 O O . ALA A 1 98 ? -10.192 -2.222 -0.438 1.00 97.81 98 ALA A O 1
ATOM 654 N N . SER A 1 99 ? -9.349 -2.804 -2.426 1.00 95.88 99 SER A N 1
ATOM 655 C CA . SER A 1 99 ? -8.004 -2.329 -2.135 1.00 95.88 99 SER A CA 1
ATOM 656 C C . SER A 1 99 ? -7.277 -1.934 -3.403 1.00 95.88 99 SER A C 1
ATOM 658 O O . SER A 1 99 ? -7.511 -2.487 -4.473 1.00 95.88 99 SER A O 1
ATOM 660 N N . ALA A 1 100 ? -6.373 -0.982 -3.281 1.00 96.56 100 ALA A N 1
ATOM 661 C CA . ALA A 1 100 ? -5.458 -0.596 -4.326 1.00 96.56 100 ALA A CA 1
ATOM 662 C C . ALA A 1 100 ? -4.075 -0.379 -3.728 1.00 96.56 100 ALA A C 1
ATOM 664 O O . ALA A 1 100 ? -3.921 -0.013 -2.561 1.00 96.56 100 ALA A O 1
ATOM 665 N N . GLY A 1 101 ? -3.063 -0.598 -4.550 1.00 94.25 101 GLY A N 1
ATOM 666 C CA . GLY A 1 101 ? -1.692 -0.325 -4.181 1.00 94.25 101 GLY A CA 1
ATOM 667 C C . GLY A 1 101 ? -0.882 0.104 -5.384 1.00 94.25 101 GLY A C 1
ATOM 668 O O . GLY A 1 101 ? -1.133 -0.329 -6.507 1.00 94.25 101 GLY A O 1
ATOM 669 N N . LEU A 1 102 ? 0.105 0.951 -5.135 1.00 93.00 102 LEU A N 1
ATOM 670 C CA . LEU A 1 102 ? 1.122 1.328 -6.102 1.00 93.00 102 LEU A CA 1
ATOM 671 C C . LEU A 1 102 ? 2.482 1.103 -5.455 1.00 93.00 102 LEU A C 1
ATOM 673 O O . LEU A 1 102 ? 2.664 1.403 -4.281 1.00 93.00 102 LEU A O 1
ATOM 677 N N . GLY A 1 103 ? 3.434 0.591 -6.218 1.00 92.31 103 GLY A N 1
ATOM 678 C CA . GLY A 1 103 ? 4.820 0.459 -5.803 1.00 92.31 103 GLY A CA 1
ATOM 679 C C . GLY A 1 103 ? 5.733 0.856 -6.946 1.00 92.31 103 GLY A C 1
ATOM 680 O O . GLY A 1 103 ? 5.449 0.568 -8.106 1.00 92.31 103 GLY A O 1
ATOM 681 N N . GLY A 1 104 ? 6.837 1.514 -6.644 1.00 91.56 104 GLY A N 1
ATOM 682 C CA . GLY A 1 104 ? 7.788 1.912 -7.662 1.00 91.56 104 GLY A CA 1
ATOM 683 C C . GLY A 1 104 ? 9.141 2.255 -7.085 1.00 91.56 104 GLY A C 1
ATOM 684 O O . GLY A 1 104 ? 9.291 2.517 -5.896 1.00 91.56 104 GLY A O 1
ATOM 685 N N . GLY A 1 105 ? 10.136 2.232 -7.956 1.00 92.00 105 GLY A N 1
ATOM 686 C CA . GLY A 1 105 ? 11.485 2.625 -7.617 1.00 92.00 105 GLY A CA 1
ATOM 687 C C . GLY A 1 105 ? 12.229 3.164 -8.821 1.00 92.00 105 GLY A C 1
ATOM 688 O O . GLY A 1 105 ? 11.967 2.797 -9.973 1.00 92.00 105 GLY A O 1
ATOM 689 N N . VAL A 1 106 ? 13.154 4.059 -8.528 1.00 92.94 106 VAL A N 1
ATOM 690 C CA . VAL A 1 106 ? 14.049 4.707 -9.471 1.00 92.94 106 VAL A CA 1
ATOM 691 C C . VAL A 1 106 ? 15.472 4.582 -8.947 1.00 92.94 106 VAL A C 1
ATOM 693 O O . VAL A 1 106 ? 15.732 4.751 -7.762 1.00 92.94 106 VAL A O 1
ATOM 696 N N . THR A 1 107 ? 16.398 4.289 -9.843 1.00 91.06 107 THR A N 1
ATOM 697 C CA . THR A 1 107 ? 17.839 4.428 -9.639 1.00 91.06 107 THR A CA 1
ATOM 698 C C . THR A 1 107 ? 18.386 5.330 -10.739 1.00 91.06 107 THR A C 1
ATOM 700 O O . THR A 1 107 ? 17.648 5.721 -11.649 1.00 91.06 107 THR A O 1
ATOM 703 N N . ALA A 1 108 ? 19.688 5.619 -10.713 1.00 86.81 108 ALA A N 1
ATOM 704 C CA . ALA A 1 108 ? 20.349 6.380 -11.775 1.00 86.81 108 ALA A CA 1
ATOM 705 C C . ALA A 1 108 ? 20.144 5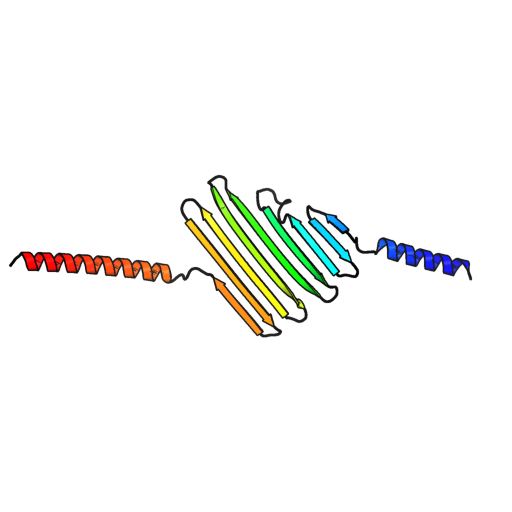.776 -13.184 1.00 86.81 108 ALA A C 1
ATOM 707 O O . ALA A 1 108 ? 20.194 6.481 -14.188 1.00 86.81 108 ALA A O 1
ATOM 708 N N . GLU A 1 109 ? 19.889 4.468 -13.270 1.00 87.19 109 GLU A N 1
ATOM 709 C CA . GLU A 1 109 ? 19.884 3.721 -14.532 1.00 87.19 109 GLU A CA 1
ATOM 710 C C . GLU A 1 109 ? 18.504 3.188 -14.921 1.00 87.19 109 GLU A C 1
ATOM 712 O O . GLU A 1 109 ? 18.258 2.873 -16.091 1.00 87.19 109 GLU A O 1
ATOM 717 N N . LYS A 1 110 ? 17.617 2.974 -13.943 1.00 88.19 110 LYS A N 1
ATOM 718 C CA . LYS A 1 110 ? 16.386 2.203 -14.141 1.00 88.19 110 LYS A CA 1
ATOM 719 C C . LYS A 1 110 ? 15.232 2.792 -13.354 1.00 88.19 110 LYS A C 1
ATOM 721 O O . LYS A 1 110 ? 15.381 3.247 -12.232 1.00 88.19 110 LYS A O 1
ATOM 726 N N . SER A 1 111 ? 14.045 2.676 -13.937 1.00 90.88 111 SER A N 1
ATOM 727 C CA . SER A 1 111 ? 12.783 2.913 -13.250 1.00 90.88 111 SER A CA 1
ATOM 728 C C . SER A 1 111 ? 11.833 1.742 -13.481 1.00 90.88 111 SER A C 1
ATOM 730 O O . SER A 1 111 ? 11.741 1.171 -14.585 1.00 90.88 111 SER A O 1
ATOM 732 N N . ALA A 1 112 ? 11.131 1.369 -12.421 1.00 89.56 112 ALA A N 1
ATOM 733 C CA . ALA A 1 112 ? 10.065 0.391 -12.457 1.00 89.56 112 ALA A CA 1
ATOM 734 C C . ALA A 1 112 ? 8.920 0.840 -11.551 1.00 89.56 112 ALA A C 1
ATOM 736 O O . ALA A 1 112 ? 9.138 1.404 -10.485 1.00 89.56 112 ALA A O 1
ATOM 737 N N . GLY A 1 113 ? 7.702 0.555 -11.993 1.00 90.44 113 GLY A N 1
ATOM 738 C CA . GLY A 1 113 ? 6.485 0.773 -11.234 1.00 90.44 113 GLY A CA 1
ATOM 739 C C . GLY A 1 113 ? 5.529 -0.380 -11.485 1.00 90.44 113 GLY A C 1
ATOM 740 O O . GLY A 1 113 ? 5.531 -0.975 -12.565 1.00 90.44 113 GLY A O 1
ATOM 741 N N . THR A 1 114 ? 4.750 -0.699 -10.470 1.00 91.75 114 THR A N 1
ATOM 742 C CA . THR A 1 114 ? 3.677 -1.679 -10.497 1.00 91.75 114 THR A CA 1
ATOM 743 C C . THR A 1 114 ? 2.512 -1.138 -9.690 1.00 91.75 114 THR A C 1
ATOM 745 O O . THR A 1 114 ? 2.689 -0.303 -8.804 1.00 91.75 114 THR A O 1
ATOM 748 N N . GLY A 1 115 ? 1.315 -1.614 -9.975 1.00 93.44 115 GLY A N 1
ATOM 749 C CA . GLY A 1 115 ? 0.147 -1.259 -9.195 1.00 93.44 115 GLY A CA 1
ATOM 750 C C . GLY A 1 115 ? -0.956 -2.275 -9.363 1.00 93.44 115 GLY A C 1
ATOM 751 O O . GLY A 1 115 ? -0.932 -3.095 -10.279 1.00 93.44 115 GLY A O 1
ATOM 752 N N . TYR A 1 116 ? -1.929 -2.215 -8.472 1.00 94.88 116 TYR A N 1
ATOM 753 C CA . TYR A 1 116 ? -3.128 -3.020 -8.564 1.00 94.88 116 TYR A CA 1
ATOM 754 C C . TYR A 1 116 ? -4.320 -2.281 -7.976 1.00 94.88 116 TYR A C 1
ATOM 756 O O . TYR A 1 116 ? -4.1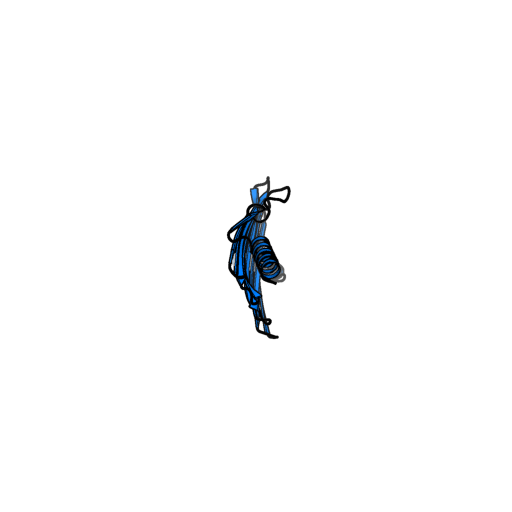80 -1.409 -7.119 1.00 94.88 116 TYR A O 1
ATOM 764 N N . ALA A 1 117 ? -5.500 -2.681 -8.422 1.00 96.94 117 ALA A N 1
ATOM 765 C CA . ALA A 1 117 ? -6.771 -2.358 -7.809 1.00 96.94 117 ALA A CA 1
ATOM 766 C C . ALA A 1 117 ? -7.613 -3.632 -7.783 1.00 96.94 117 ALA A C 1
ATOM 768 O O . ALA A 1 117 ? -7.648 -4.380 -8.758 1.00 96.94 117 ALA A O 1
ATOM 769 N N . THR A 1 118 ? -8.278 -3.889 -6.667 1.00 96.44 118 THR A N 1
ATOM 770 C CA . THR A 1 118 ? -9.189 -5.012 -6.487 1.00 96.44 118 THR A CA 1
ATOM 771 C C . THR A 1 118 ? -10.462 -4.540 -5.809 1.00 96.44 118 THR A C 1
ATOM 773 O O . THR A 1 118 ? -10.438 -3.662 -4.946 1.00 96.44 118 THR A O 1
ATOM 776 N N . ALA A 1 119 ? -11.575 -5.141 -6.195 1.00 97.25 119 ALA A N 1
ATOM 777 C CA . ALA A 1 119 ? -12.852 -5.018 -5.525 1.00 97.25 119 ALA A CA 1
ATOM 778 C C . ALA A 1 119 ? -13.493 -6.403 -5.465 1.00 97.25 119 ALA A C 1
ATOM 780 O O . ALA A 1 119 ? -13.446 -7.163 -6.430 1.00 97.25 119 ALA A O 1
ATOM 781 N N . GLN A 1 120 ? -14.089 -6.728 -4.332 1.00 97.38 120 GLN A N 1
ATOM 782 C CA . GLN A 1 120 ? -14.839 -7.945 -4.105 1.00 97.38 120 GLN A CA 1
ATOM 783 C C . GLN A 1 120 ? -16.195 -7.584 -3.507 1.00 97.38 120 GLN A C 1
ATOM 785 O O . GLN A 1 120 ? -16.277 -6.751 -2.603 1.00 97.38 120 GLN A O 1
ATOM 790 N N . ALA A 1 121 ? -17.240 -8.234 -4.010 1.00 96.44 121 ALA A N 1
ATOM 791 C CA . ALA A 1 121 ? -18.587 -8.195 -3.467 1.00 96.44 121 ALA A CA 1
ATOM 792 C C . ALA A 1 121 ? -19.178 -9.612 -3.504 1.00 96.44 121 ALA A C 1
ATOM 794 O O . ALA A 1 121 ? -19.570 -10.106 -4.565 1.00 96.44 121 ALA A O 1
ATOM 795 N N . GLY A 1 122 ? -19.199 -10.285 -2.350 1.00 94.19 122 GLY A N 1
ATOM 796 C CA . GLY A 1 122 ? -19.564 -11.700 -2.277 1.00 94.19 122 GLY A CA 1
ATOM 797 C C . GLY A 1 122 ? -18.572 -12.549 -3.075 1.00 94.19 122 GLY A C 1
ATOM 798 O O . GLY A 1 122 ? -17.362 -12.457 -2.852 1.00 94.19 122 GLY A O 1
ATOM 799 N N . ASP A 1 123 ? -19.087 -13.312 -4.039 1.00 95.12 123 ASP A N 1
ATOM 800 C CA . ASP A 1 123 ? -18.293 -14.176 -4.927 1.00 95.12 123 ASP A CA 1
ATOM 801 C C . ASP A 1 123 ? -17.770 -13.453 -6.179 1.00 95.12 123 ASP A C 1
ATOM 803 O O . ASP A 1 123 ? -17.049 -14.030 -6.993 1.00 95.12 123 ASP A O 1
ATOM 807 N N . ARG A 1 124 ? -18.129 -12.177 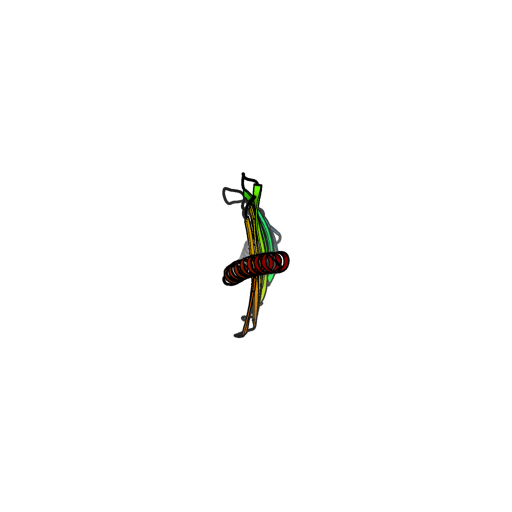-6.367 1.00 96.94 124 ARG A N 1
ATOM 808 C CA . ARG A 1 124 ? -17.660 -11.377 -7.502 1.00 96.94 124 ARG A CA 1
ATOM 809 C C . ARG A 1 124 ? -16.368 -10.673 -7.135 1.00 96.94 124 ARG A C 1
ATOM 811 O O . ARG A 1 124 ? -16.346 -9.901 -6.182 1.00 96.94 124 ARG A O 1
ATOM 818 N N . VAL A 1 125 ? -15.324 -10.891 -7.928 1.00 96.19 125 VAL A N 1
ATOM 819 C CA . VAL A 1 125 ? -14.030 -10.216 -7.797 1.00 96.19 125 VAL A CA 1
ATOM 820 C C . VAL A 1 125 ? -13.708 -9.509 -9.109 1.00 96.19 125 VAL A C 1
ATOM 822 O O . VAL A 1 125 ? -13.747 -10.119 -10.174 1.00 96.19 125 VAL A O 1
ATOM 825 N N . ALA A 1 126 ? -13.369 -8.228 -9.027 1.00 96.88 126 ALA A N 1
ATOM 826 C CA . ALA A 1 126 ? -12.771 -7.460 -10.105 1.00 96.88 126 ALA A CA 1
ATOM 827 C C . ALA A 1 126 ? -11.346 -7.091 -9.696 1.00 96.88 126 ALA A C 1
ATOM 829 O O . ALA A 1 126 ? -11.120 -6.611 -8.584 1.00 96.88 126 ALA A O 1
ATOM 830 N N . SER A 1 127 ? -10.382 -7.305 -10.584 1.00 95.06 127 SER A N 1
ATOM 831 C CA . SER A 1 127 ? -9.000 -6.896 -10.369 1.00 95.06 127 SER A CA 1
ATOM 832 C C . SER A 1 127 ? -8.420 -6.266 -11.629 1.00 95.06 127 SER A C 1
ATOM 834 O O . SER A 1 127 ? -8.765 -6.627 -12.752 1.00 95.06 127 SER A O 1
ATOM 836 N N . SER A 1 128 ? -7.547 -5.289 -11.430 1.00 95.44 128 SER A N 1
ATOM 837 C CA . SER A 1 128 ? -6.750 -4.657 -12.471 1.00 95.44 128 SER A CA 1
ATOM 838 C C . SER A 1 128 ? -5.328 -4.492 -11.956 1.00 95.44 128 SER A C 1
ATOM 840 O O . SER A 1 128 ? -5.119 -4.266 -10.763 1.00 95.44 128 SER A O 1
ATOM 842 N N . GLY A 1 129 ? -4.352 -4.631 -12.846 1.00 93.31 129 GLY A N 1
ATOM 843 C CA . GLY A 1 129 ? -2.936 -4.542 -12.521 1.00 93.31 129 GLY A CA 1
ATOM 844 C C . GLY A 1 129 ? -2.206 -3.662 -13.522 1.00 93.31 129 GLY A C 1
ATOM 845 O O . GLY A 1 129 ? -2.377 -3.806 -14.730 1.00 93.31 129 GLY A O 1
ATOM 846 N N . LEU A 1 130 ? -1.360 -2.772 -13.016 1.00 90.00 130 LEU A N 1
ATOM 847 C CA . LEU A 1 130 ? -0.379 -2.050 -13.807 1.00 90.00 130 LEU A CA 1
ATOM 848 C C . LEU A 1 130 ? 0.907 -2.878 -13.804 1.00 90.00 130 LEU A C 1
ATOM 850 O O . LEU A 1 130 ? 1.679 -2.830 -12.850 1.00 90.00 130 LEU A O 1
ATOM 854 N N . VAL A 1 131 ? 1.130 -3.653 -14.862 1.00 81.94 131 VAL A N 1
ATOM 855 C CA . VAL A 1 131 ? 2.343 -4.463 -15.031 1.00 81.94 131 VAL A CA 1
ATOM 856 C C . VAL A 1 131 ? 2.957 -4.135 -16.384 1.00 81.94 131 VAL A C 1
ATOM 858 O O . VAL A 1 131 ? 2.245 -3.907 -17.360 1.00 81.94 131 VAL A O 1
ATOM 861 N N . ARG A 1 132 ? 4.290 -4.094 -16.459 1.00 75.50 132 ARG A N 1
ATOM 862 C CA . ARG A 1 132 ? 4.987 -3.900 -17.735 1.00 75.50 132 ARG A CA 1
ATOM 863 C C . ARG A 1 132 ? 4.697 -5.097 -18.642 1.00 75.50 132 ARG A C 1
ATOM 865 O O . ARG A 1 132 ? 5.076 -6.212 -18.290 1.00 75.50 132 ARG A O 1
ATOM 872 N N . ASP A 1 133 ? 4.088 -4.852 -19.801 1.00 79.38 133 ASP A N 1
ATOM 873 C CA . ASP A 1 133 ? 3.824 -5.891 -20.799 1.00 79.38 133 ASP A CA 1
ATOM 874 C C . ASP A 1 133 ? 5.160 -6.521 -21.261 1.00 79.38 133 ASP A C 1
ATOM 876 O O . ASP A 1 133 ? 6.016 -5.823 -21.828 1.00 79.38 133 ASP A O 1
ATOM 880 N N . PRO A 1 134 ? 5.386 -7.830 -21.021 1.00 72.06 134 PRO A N 1
ATOM 881 C CA . PRO A 1 134 ? 6.599 -8.519 -21.454 1.00 72.06 134 PRO A CA 1
ATOM 882 C C . PRO A 1 134 ? 6.825 -8.438 -22.971 1.00 72.06 134 PRO A C 1
ATOM 884 O O . PRO A 1 134 ? 7.972 -8.413 -23.429 1.00 72.06 134 PRO A O 1
ATOM 887 N N . LEU A 1 135 ? 5.747 -8.354 -23.757 1.00 78.81 135 LEU A N 1
ATOM 888 C CA . LEU A 1 135 ? 5.789 -8.331 -25.217 1.00 78.81 135 LEU A CA 1
ATOM 889 C C . LEU A 1 135 ? 6.106 -6.942 -25.780 1.00 78.81 135 LEU A C 1
ATOM 891 O O . LEU A 1 135 ? 6.577 -6.837 -26.917 1.00 78.81 135 LEU A O 1
ATOM 895 N N . GLU A 1 136 ? 5.950 -5.876 -24.992 1.00 80.75 136 GLU A N 1
ATOM 896 C CA . GLU A 1 136 ? 6.233 -4.510 -25.441 1.00 80.75 136 GLU A CA 1
ATOM 897 C C . GLU A 1 136 ? 7.714 -4.337 -25.815 1.00 80.75 136 GLU A C 1
ATOM 899 O O . GLU A 1 136 ? 8.052 -3.747 -26.847 1.00 80.75 136 GLU A O 1
ATOM 904 N N . LYS A 1 137 ? 8.627 -4.915 -25.022 1.00 80.06 137 LYS A N 1
ATOM 905 C CA . LYS A 1 137 ? 10.070 -4.863 -25.315 1.00 80.06 137 LYS A CA 1
ATOM 906 C C . LYS A 1 137 ? 10.417 -5.585 -26.617 1.00 80.06 137 LYS A C 1
ATOM 908 O O . LYS A 1 137 ? 11.249 -5.090 -27.382 1.00 80.06 137 LYS A O 1
ATOM 913 N N . ALA A 1 138 ? 9.792 -6.736 -26.869 1.00 83.81 138 ALA A N 1
ATOM 914 C CA . ALA A 1 138 ? 10.006 -7.515 -28.085 1.00 83.81 138 ALA A CA 1
ATOM 915 C C . ALA A 1 138 ? 9.501 -6.754 -29.321 1.00 83.81 138 ALA A C 1
ATOM 917 O O . ALA A 1 138 ? 10.263 -6.568 -30.273 1.00 83.81 138 ALA A O 1
ATOM 918 N N . ARG A 1 139 ? 8.281 -6.201 -29.255 1.00 87.00 139 ARG A N 1
ATOM 919 C CA . ARG A 1 139 ? 7.691 -5.381 -30.327 1.00 87.00 139 ARG A CA 1
ATOM 920 C C . ARG A 1 139 ? 8.529 -4.142 -30.640 1.00 87.00 139 ARG A C 1
ATOM 922 O O . ARG A 1 139 ? 8.871 -3.915 -31.799 1.00 87.00 139 ARG A O 1
ATOM 929 N N . ARG A 1 140 ? 8.971 -3.389 -29.623 1.00 87.25 140 ARG A N 1
ATOM 930 C CA . ARG A 1 140 ? 9.860 -2.225 -29.817 1.00 87.25 140 ARG A CA 1
ATOM 931 C C . ARG A 1 140 ? 11.193 -2.605 -30.470 1.00 87.25 140 ARG A C 1
ATOM 933 O O . ARG A 1 140 ? 11.741 -1.836 -31.264 1.00 87.25 140 ARG A O 1
ATOM 940 N N . LYS A 1 141 ? 11.754 -3.773 -30.134 1.00 88.56 141 LYS A N 1
ATOM 941 C CA . LYS A 1 141 ? 13.007 -4.263 -30.732 1.00 88.56 141 LYS A CA 1
ATOM 942 C C . LYS A 1 141 ? 12.817 -4.622 -32.206 1.00 88.56 141 LYS A C 1
ATOM 944 O O . LYS A 1 141 ? 13.676 -4.277 -33.020 1.00 88.56 141 LYS A O 1
ATOM 949 N N . GLU A 1 142 ? 11.711 -5.275 -32.549 1.00 91.88 142 GLU A N 1
ATOM 950 C CA . GLU A 1 142 ? 11.374 -5.610 -33.933 1.00 91.88 142 GLU A CA 1
ATOM 951 C C . GLU A 1 142 ? 11.112 -4.354 -34.773 1.00 91.88 142 GLU A C 1
ATOM 953 O O . GLU A 1 142 ? 11.687 -4.204 -35.852 1.00 91.88 142 GLU A O 1
ATOM 958 N N . GLU A 1 143 ? 10.347 -3.394 -34.251 1.00 93.19 143 GLU A N 1
ATOM 959 C CA . GLU A 1 143 ? 10.072 -2.136 -34.948 1.00 93.19 143 GLU A CA 1
ATOM 960 C C . GLU A 1 143 ? 11.366 -1.358 -35.232 1.00 93.19 143 GLU A C 1
ATOM 962 O O . GLU A 1 143 ? 11.581 -0.855 -36.337 1.00 93.19 143 GLU A O 1
ATOM 967 N N . ARG A 1 144 ? 12.301 -1.328 -34.271 1.00 93.62 144 ARG A N 1
ATOM 968 C CA . ARG A 1 144 ? 13.632 -0.733 -34.476 1.00 93.62 144 ARG A CA 1
ATOM 969 C C . ARG A 1 144 ? 14.424 -1.429 -35.582 1.00 93.62 144 ARG A C 1
ATOM 971 O O . ARG A 1 144 ? 15.139 -0.745 -36.314 1.00 93.62 144 ARG A O 1
ATOM 978 N N . ARG A 1 145 ? 14.323 -2.756 -35.718 1.00 95.19 145 ARG A N 1
ATOM 979 C CA . ARG A 1 145 ? 14.963 -3.498 -36.819 1.00 95.19 145 ARG A CA 1
ATOM 980 C C . ARG A 1 145 ? 14.334 -3.132 -38.159 1.00 95.19 145 ARG A C 1
ATOM 982 O O . ARG A 1 145 ? 15.065 -2.735 -39.060 1.00 95.19 145 ARG A O 1
ATOM 989 N N . ARG A 1 146 ? 13.001 -3.144 -38.257 1.00 95.56 146 ARG A N 1
ATOM 990 C CA . ARG A 1 146 ? 12.286 -2.747 -39.483 1.00 95.56 146 ARG A CA 1
ATOM 991 C C . ARG A 1 146 ? 12.614 -1.317 -39.904 1.00 95.56 146 ARG A C 1
ATOM 993 O O . ARG A 1 146 ? 12.894 -1.075 -41.071 1.00 95.56 146 ARG A O 1
ATOM 1000 N N . ARG A 1 147 ? 12.673 -0.374 -38.957 1.00 94.75 147 ARG A N 1
ATOM 1001 C CA . ARG A 1 147 ? 13.072 1.015 -39.244 1.00 94.75 147 ARG A CA 1
ATOM 1002 C C . ARG A 1 147 ? 14.504 1.118 -39.770 1.00 94.75 147 ARG A C 1
ATOM 1004 O O . ARG A 1 147 ? 14.765 1.948 -40.637 1.00 94.75 147 ARG A O 1
ATOM 1011 N N . LYS A 1 148 ? 15.435 0.310 -39.251 1.00 95.81 148 LYS A N 1
ATOM 1012 C CA . LYS A 1 148 ? 16.819 0.274 -39.750 1.00 95.81 148 LYS A CA 1
ATOM 1013 C C . LYS A 1 148 ? 16.884 -0.269 -41.177 1.00 95.81 148 LYS A C 1
ATOM 1015 O O . LYS A 1 148 ? 17.545 0.343 -42.006 1.00 95.81 148 LYS A O 1
ATOM 1020 N N . GLU A 1 149 ? 16.173 -1.354 -41.463 1.00 95.50 149 GLU A N 1
ATOM 1021 C CA . GLU A 1 149 ? 16.105 -1.933 -42.811 1.00 95.50 149 GLU A CA 1
ATOM 1022 C C . GLU A 1 149 ? 15.456 -0.970 -43.812 1.00 95.50 149 GLU A C 1
ATOM 1024 O O . GLU A 1 149 ? 16.025 -0.696 -44.865 1.00 95.50 149 GLU A O 1
ATOM 1029 N N . LEU A 1 150 ? 14.344 -0.331 -43.440 1.00 94.00 150 LEU A N 1
ATOM 1030 C CA . LEU A 1 150 ? 13.689 0.662 -44.292 1.00 94.00 150 LEU A CA 1
ATOM 1031 C C . LEU A 1 150 ? 14.607 1.853 -44.609 1.00 94.00 150 LEU A C 1
ATOM 1033 O O . LEU A 1 150 ? 14.619 2.342 -45.736 1.00 94.00 150 LEU A O 1
ATOM 1037 N N . LYS A 1 151 ? 15.399 2.318 -43.632 1.00 94.94 151 LYS A N 1
ATOM 1038 C CA . LYS A 1 151 ? 16.388 3.382 -43.863 1.00 94.94 151 LYS A CA 1
ATOM 1039 C C . LYS A 1 151 ? 17.484 2.949 -44.837 1.00 94.94 151 LYS A C 1
ATOM 1041 O O . LYS A 1 151 ? 17.844 3.743 -45.697 1.00 94.94 151 LYS A O 1
ATOM 1046 N N . LYS A 1 152 ? 17.992 1.716 -44.729 1.00 94.44 152 LYS A N 1
ATOM 1047 C CA . LYS A 1 152 ? 18.990 1.186 -45.673 1.00 94.44 152 LYS A CA 1
ATOM 1048 C C . LYS A 1 152 ? 18.433 1.111 -47.092 1.00 94.44 152 LYS A C 1
ATOM 1050 O O . LYS A 1 152 ? 19.098 1.567 -48.011 1.00 94.44 152 LYS A O 1
ATOM 1055 N N . LEU A 1 153 ? 17.211 0.599 -47.253 1.00 93.44 153 LEU A N 1
ATOM 1056 C CA . LEU A 1 153 ? 16.555 0.480 -48.557 1.00 93.44 153 LEU A CA 1
ATOM 1057 C C . LEU A 1 153 ? 16.328 1.844 -49.210 1.00 93.44 153 LEU A C 1
ATOM 1059 O O . LEU A 1 153 ? 16.664 2.024 -50.373 1.00 93.44 153 LEU A O 1
ATOM 1063 N N . LYS A 1 154 ? 15.842 2.834 -48.450 1.00 93.50 154 LYS A N 1
ATOM 1064 C CA . LYS A 1 154 ? 15.698 4.209 -48.957 1.00 93.50 154 LYS A CA 1
ATOM 1065 C C . LYS A 1 154 ? 17.033 4.802 -49.397 1.00 93.50 154 LYS A C 1
ATOM 1067 O O . LYS A 1 154 ? 17.107 5.423 -50.447 1.00 93.50 154 LYS A O 1
ATOM 1072 N N . HIS A 1 155 ? 18.087 4.580 -48.616 1.00 92.38 155 HIS A N 1
ATOM 1073 C CA . HIS A 1 155 ? 19.413 5.097 -48.939 1.00 92.38 155 HIS A CA 1
ATOM 1074 C C . HIS A 1 155 ? 20.056 4.383 -50.143 1.00 92.38 155 HIS A C 1
ATOM 1076 O O . HIS A 1 155 ? 20.852 4.994 -50.853 1.00 92.38 155 HIS A O 1
ATOM 1082 N N . ALA A 1 156 ? 19.730 3.106 -50.369 1.00 89.56 156 ALA A N 1
ATOM 1083 C CA . ALA A 1 156 ? 20.138 2.355 -51.554 1.00 89.56 156 ALA A CA 1
ATOM 1084 C C . ALA A 1 156 ? 19.391 2.844 -52.803 1.00 89.56 156 ALA A C 1
ATOM 1086 O O . ALA A 1 156 ? 20.038 3.169 -53.791 1.00 89.56 156 ALA A O 1
ATOM 1087 N N . ALA A 1 157 ? 18.068 3.014 -52.716 1.00 88.88 157 ALA A N 1
ATOM 1088 C CA . ALA A 1 157 ? 17.255 3.556 -53.803 1.00 88.88 157 ALA A CA 1
ATOM 1089 C C . ALA A 1 157 ? 17.680 4.982 -54.200 1.00 88.88 157 ALA A C 1
ATOM 1091 O O . ALA A 1 157 ? 17.777 5.293 -55.380 1.00 88.88 157 ALA A O 1
ATOM 1092 N N . GLU A 1 158 ? 18.007 5.847 -53.231 1.00 88.12 158 GLU A N 1
ATOM 1093 C CA . GLU A 1 158 ? 18.515 7.197 -53.525 1.00 88.12 158 GLU A CA 1
ATOM 1094 C C . GLU A 1 158 ? 19.912 7.173 -54.173 1.00 88.12 158 GLU A C 1
ATOM 1096 O O . GLU A 1 158 ? 20.249 8.057 -54.957 1.00 88.12 158 GLU A O 1
ATOM 1101 N N . LYS A 1 159 ? 20.741 6.166 -53.861 1.00 84.75 159 LYS A N 1
ATOM 1102 C CA . LYS A 1 159 ? 22.039 5.975 -54.525 1.00 84.75 159 LYS A CA 1
ATOM 1103 C C . LYS A 1 159 ? 21.892 5.460 -55.953 1.00 84.75 159 LYS A C 1
ATOM 1105 O O . LYS A 1 159 ? 22.691 5.857 -56.793 1.00 84.75 159 LYS A O 1
ATOM 1110 N N . GLU A 1 160 ? 20.919 4.591 -56.218 1.00 80.25 160 GLU A N 1
ATOM 1111 C CA . GLU A 1 160 ? 20.612 4.136 -57.579 1.00 80.25 160 GLU A CA 1
ATOM 1112 C C . GLU A 1 160 ? 20.047 5.280 -58.425 1.00 80.25 160 GLU A C 1
ATOM 1114 O O . GLU A 1 160 ? 20.553 5.520 -59.511 1.00 80.25 160 GLU A O 1
ATOM 1119 N N . ALA A 1 161 ? 19.137 6.092 -57.880 1.00 79.44 161 ALA A N 1
ATOM 1120 C CA . ALA A 1 161 ? 18.574 7.254 -58.577 1.00 79.44 161 ALA A CA 1
ATOM 1121 C C . ALA A 1 161 ? 19.580 8.390 -58.874 1.00 79.44 161 ALA A C 1
ATOM 1123 O O . ALA A 1 161 ? 19.261 9.301 -59.627 1.00 79.44 161 ALA A O 1
ATOM 1124 N N . LYS A 1 162 ? 20.769 8.379 -58.254 1.00 78.25 162 LYS A N 1
ATOM 1125 C CA . LYS A 1 162 ? 21.867 9.335 -58.512 1.00 78.25 162 LYS A CA 1
ATOM 1126 C C . LYS A 1 162 ? 22.938 8.784 -59.462 1.00 78.25 162 LYS A C 1
ATOM 1128 O O . LYS A 1 162 ? 23.955 9.445 -59.664 1.00 78.25 162 LYS A O 1
ATOM 1133 N N . LYS A 1 163 ? 22.774 7.546 -59.938 1.00 69.19 163 LYS A N 1
ATOM 1134 C CA . LYS A 1 163 ? 23.717 6.864 -60.834 1.00 69.19 163 LYS A CA 1
ATOM 1135 C C . LYS A 1 163 ? 23.319 6.950 -62.312 1.00 69.19 163 LYS A C 1
AT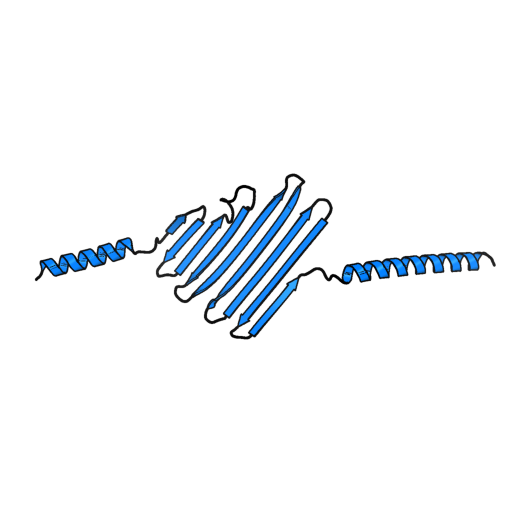OM 1137 O O . LYS A 1 163 ? 24.168 6.635 -63.143 1.00 69.19 163 LYS A O 1
ATOM 1142 N N . ASP A 1 164 ? 22.090 7.383 -62.582 1.00 55.25 164 ASP A N 1
ATOM 1143 C CA . ASP A 1 164 ? 21.572 7.795 -63.892 1.00 55.25 164 ASP A CA 1
ATOM 1144 C C . ASP A 1 164 ? 21.718 9.317 -64.066 1.00 55.25 164 ASP A C 1
ATOM 1146 O O . ASP A 1 164 ? 21.932 9.761 -65.216 1.00 55.25 164 ASP A O 1
#

pLDDT: mean 84.1, std 13.72, range [38.06, 97.81]

Organism: Pectinophora gossypiella (NCBI:txid13191)

Secondary structure (DSSP, 8-state):
-HHHHHHHHHHHHHHHHHHS--SEEEETTEEEEEETTEEEEEEETTTTSSS--EEEEEEEE-TTS-EEEEEEEEEE-TTS-EEEEEEEEEEEETTEEEEEEEEEEE-SS-EEEEEEEEEEETTEEEEEEE---HHHHHHHHHHHHHHHHHHHHHHHHHHHTT--

Foldseek 3Di:
DVVVVVVVVVVVVVVCVVPPDAQWDDPPQKTKGADPQWIKIKGWDPPPPPAAFTKIKIKIDHNVGWIKIKMKTKGADPQRKIWIKIKIKIAPPPFWIKIKMKIWIDGPVDIDIKMKIWTTDHPDIDMDMDDDDPCVVVVVVVVVVVVVVVVVVVVVVVVVVVVD